Protein AF-A0A7V9KPU4-F1 (afdb_monomer)

Sequence (67 aa):
DWAFADDDCLIFGRETGGLPEKVHRENWDRCVTIPMLNPKVRSLNLAVSVGIVLYEALRQTGAFRKT

Solvent-accessible surface area (backbone atoms only — not comparable to full-atom values): 4623 Å² total; per-residue (Å²): 141,83,87,60,58,92,85,64,79,87,86,80,47,48,84,91,70,46,58,59,67,67,63,48,66,77,41,53,92,76,64,83,80,82,90,74,90,52,88,89,58,90,70,76,58,58,71,60,50,49,50,55,54,50,53,51,38,34,62,67,57,57,55,84,71,81,117

pLDDT: mean 91.58, std 7.72, range [51.59, 97.44]

Secondary structure (DSSP, 8-state):
-----TT------BTTTBS-HHHHHHTGGG--------TT-----HHHHHHHHHHHHHHHHTGGG--

Foldseek 3Di:
DDQADPPDDDDWQDQVPTDDVVVCVVCVVVDDDDDDPDPVDPDDGPVVVCVVVVVVNCVNHVVPPVD

Mean predicted aligned error: 3.92 Å

Structure (mmCIF, N/CA/C/O backbone):
data_AF-A0A7V9KPU4-F1
#
_entry.id   AF-A0A7V9KPU4-F1
#
loop_
_atom_site.group_PDB
_atom_site.id
_atom_site.type_symbol
_atom_site.label_atom_id
_atom_site.label_alt_id
_atom_site.label_comp_id
_atom_site.label_asym_id
_atom_site.label_entity_id
_atom_site.label_seq_id
_atom_site.pdbx_PDB_ins_code
_atom_site.Cartn_x
_atom_site.Cartn_y
_atom_site.Cartn_z
_atom_site.occupancy
_atom_site.B_iso_or_equiv
_atom_site.auth_seq_id
_atom_site.auth_comp_id
_atom_site.auth_asym_id
_atom_site.auth_atom_id
_atom_site.pdbx_PDB_model_num
ATOM 1 N N . ASP A 1 1 ? -11.793 2.572 -4.009 1.00 78.94 1 ASP A N 1
ATOM 2 C CA . ASP A 1 1 ? -11.601 2.465 -2.551 1.00 78.94 1 ASP A CA 1
ATOM 3 C C . ASP A 1 1 ? -11.543 1.008 -2.137 1.00 78.94 1 ASP A C 1
ATOM 5 O O . ASP A 1 1 ? -12.313 0.215 -2.664 1.00 78.94 1 ASP A O 1
ATOM 9 N N . TRP A 1 2 ? -10.587 0.660 -1.272 1.00 93.75 2 TRP A N 1
ATOM 10 C CA . TRP A 1 2 ? -10.373 -0.687 -0.728 1.00 93.75 2 TRP A CA 1
ATOM 11 C C . TRP A 1 2 ? -10.668 -0.672 0.774 1.00 93.75 2 TRP A C 1
ATOM 13 O O . TRP A 1 2 ? -10.333 0.313 1.438 1.00 93.75 2 TRP A O 1
ATOM 23 N N . ALA A 1 3 ? -11.287 -1.735 1.289 1.00 95.94 3 ALA A N 1
ATOM 24 C CA . ALA A 1 3 ? -11.569 -1.905 2.712 1.00 95.94 3 ALA A CA 1
ATOM 25 C C . ALA A 1 3 ? -10.529 -2.846 3.334 1.00 95.94 3 ALA A C 1
ATOM 27 O O . ALA A 1 3 ? -10.465 -4.016 2.959 1.00 95.94 3 ALA A O 1
ATOM 28 N N . PHE A 1 4 ? -9.715 -2.331 4.254 1.00 96.12 4 PHE A N 1
ATOM 29 C CA . PHE A 1 4 ? -8.683 -3.098 4.952 1.00 96.12 4 PHE A CA 1
ATOM 30 C C . PHE A 1 4 ? -9.243 -3.850 6.165 1.00 96.12 4 PHE A C 1
ATOM 32 O O . PHE A 1 4 ? -10.127 -3.352 6.866 1.00 96.12 4 PHE A O 1
ATOM 39 N N . ALA A 1 5 ? -8.677 -5.026 6.435 1.00 95.19 5 ALA A N 1
ATOM 40 C CA . ALA A 1 5 ? -8.933 -5.840 7.621 1.00 95.19 5 ALA A CA 1
ATOM 41 C C . ALA A 1 5 ? -7.669 -5.997 8.490 1.00 95.19 5 ALA A C 1
ATOM 43 O O . ALA A 1 5 ? -6.551 -5.833 8.009 1.00 95.19 5 ALA A O 1
ATOM 44 N N . ASP A 1 6 ? -7.845 -6.331 9.775 1.00 91.19 6 ASP A N 1
ATOM 45 C CA . ASP A 1 6 ? -6.745 -6.441 10.755 1.00 91.19 6 ASP A CA 1
ATOM 46 C C . ASP A 1 6 ? -5.671 -7.477 10.357 1.00 91.19 6 ASP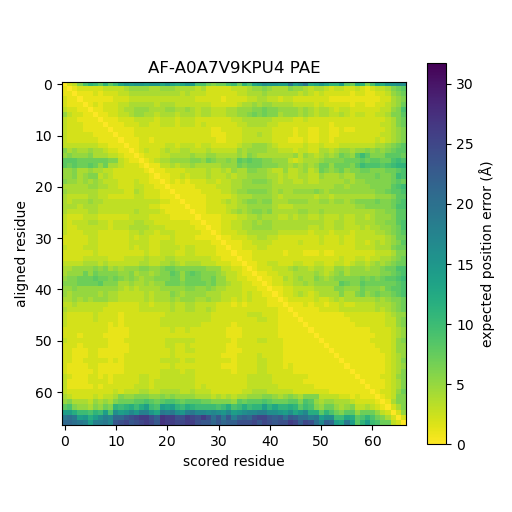 A C 1
ATOM 48 O O . ASP A 1 6 ? -4.494 -7.277 10.653 1.00 91.19 6 ASP A O 1
ATOM 52 N N . ASP A 1 7 ? -6.057 -8.542 9.650 1.00 92.88 7 ASP A N 1
ATOM 53 C CA . ASP A 1 7 ? -5.163 -9.636 9.239 1.00 92.88 7 ASP A CA 1
ATOM 54 C C . ASP A 1 7 ? -4.653 -9.500 7.788 1.00 92.88 7 ASP A C 1
ATOM 56 O O . ASP A 1 7 ? -4.072 -10.437 7.227 1.00 92.88 7 ASP A O 1
ATOM 60 N N . ASP A 1 8 ? -4.871 -8.346 7.145 1.00 94.94 8 ASP A N 1
ATOM 61 C CA . ASP A 1 8 ? -4.408 -8.123 5.777 1.00 94.94 8 ASP A CA 1
ATOM 62 C C . ASP A 1 8 ? -2.877 -8.050 5.694 1.00 94.94 8 ASP A C 1
ATOM 64 O O . ASP A 1 8 ? -2.195 -7.353 6.447 1.00 94.94 8 ASP A O 1
ATOM 68 N N . CYS A 1 9 ? -2.325 -8.724 4.685 1.00 95.00 9 CYS A N 1
ATOM 69 C CA . CYS A 1 9 ? -0.914 -8.623 4.334 1.00 95.00 9 CYS A CA 1
ATOM 70 C C . CYS A 1 9 ? -0.722 -7.622 3.191 1.00 95.00 9 CYS A C 1
ATOM 72 O O . CYS A 1 9 ? -1.195 -7.838 2.074 1.00 95.00 9 CYS A O 1
ATOM 74 N N . LEU A 1 10 ? 0.031 -6.551 3.448 1.00 95.44 10 LEU A N 1
ATOM 75 C CA . LEU A 1 10 ? 0.393 -5.562 2.433 1.00 95.44 10 LEU A CA 1
ATOM 76 C C . LEU A 1 10 ? 1.663 -6.005 1.695 1.00 95.44 10 LEU A C 1
ATOM 78 O O . LEU A 1 10 ? 2.748 -6.054 2.276 1.00 95.44 10 LEU A O 1
ATOM 82 N N . ILE A 1 11 ? 1.536 -6.322 0.407 1.00 95.44 11 ILE A N 1
ATOM 83 C CA . ILE A 1 11 ? 2.646 -6.813 -0.418 1.00 95.44 11 ILE A CA 1
ATOM 84 C C . ILE A 1 11 ? 3.130 -5.694 -1.341 1.00 95.44 11 ILE A C 1
ATOM 86 O O . ILE A 1 11 ? 2.362 -5.154 -2.135 1.00 95.44 11 ILE A O 1
ATOM 90 N N . PHE A 1 12 ? 4.426 -5.388 -1.282 1.00 94.81 12 PHE A N 1
ATOM 91 C CA . PHE A 1 12 ? 5.054 -4.373 -2.125 1.00 94.81 12 PHE A CA 1
ATOM 92 C C . PHE A 1 12 ? 6.149 -4.971 -3.002 1.00 94.81 12 PHE A C 1
ATOM 94 O O . PHE A 1 12 ? 6.872 -5.889 -2.614 1.00 94.81 12 PHE A O 1
ATOM 101 N N . GLY A 1 13 ? 6.266 -4.424 -4.208 1.00 92.25 13 GLY A N 1
ATOM 102 C CA . GLY A 1 13 ? 7.322 -4.766 -5.146 1.00 92.25 13 GLY A CA 1
ATOM 103 C C . GLY A 1 13 ? 8.658 -4.104 -4.817 1.00 92.25 13 GLY A C 1
ATOM 104 O O . GLY A 1 13 ? 8.742 -3.189 -3.998 1.00 92.25 13 GLY A O 1
ATOM 105 N N . ARG A 1 14 ? 9.713 -4.526 -5.518 1.00 91.25 14 ARG A N 1
ATOM 106 C CA . ARG A 1 14 ? 11.016 -3.843 -5.459 1.00 91.25 14 ARG A CA 1
ATOM 107 C C . ARG A 1 14 ? 10.907 -2.459 -6.094 1.00 91.25 14 ARG A C 1
ATOM 109 O O . ARG A 1 14 ? 10.229 -2.309 -7.103 1.00 91.25 14 ARG A O 1
ATOM 116 N N . GLU A 1 15 ? 11.660 -1.488 -5.590 1.00 89.00 15 GLU A N 1
ATOM 117 C CA . GLU A 1 15 ? 11.608 -0.101 -6.081 1.00 89.00 15 GLU A CA 1
ATOM 118 C C . GLU A 1 15 ? 11.881 0.028 -7.588 1.00 89.00 15 GLU A C 1
ATOM 120 O O . GLU A 1 15 ? 11.216 0.786 -8.285 1.00 89.00 15 GLU A O 1
ATOM 125 N N . THR A 1 16 ? 12.822 -0.753 -8.116 1.00 86.44 16 THR A N 1
ATOM 126 C CA . THR A 1 16 ? 13.204 -0.698 -9.534 1.00 86.44 16 THR A CA 1
ATOM 127 C C . THR A 1 16 ? 12.373 -1.602 -10.438 1.00 86.44 16 THR A C 1
ATOM 129 O O . THR A 1 16 ? 12.269 -1.335 -11.632 1.00 86.44 16 THR A O 1
ATOM 132 N N . GLY A 1 17 ? 11.825 -2.693 -9.897 1.00 85.44 17 GLY A N 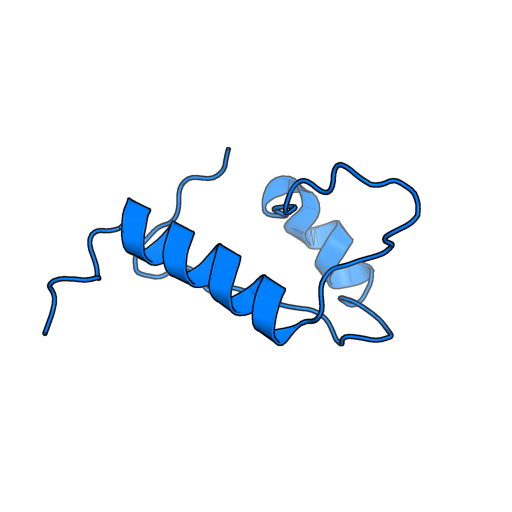1
ATOM 133 C CA . GLY A 1 17 ? 11.266 -3.792 -10.690 1.00 85.44 17 GLY A CA 1
ATOM 134 C C . GLY A 1 17 ? 9.821 -4.158 -10.371 1.00 85.44 17 GLY A C 1
ATOM 135 O O . GLY A 1 17 ? 9.292 -5.063 -11.004 1.00 85.44 17 GLY A O 1
ATOM 136 N N . GLY A 1 18 ? 9.198 -3.504 -9.390 1.00 88.94 18 GLY A N 1
ATOM 137 C CA . GLY A 1 18 ? 7.829 -3.783 -8.972 1.00 88.94 18 GLY A CA 1
ATOM 138 C C . GLY A 1 18 ? 7.624 -5.209 -8.452 1.00 88.94 18 GLY A C 1
ATOM 139 O O . GLY A 1 18 ? 8.557 -5.867 -7.970 1.00 88.94 18 GLY A O 1
ATOM 140 N N . LEU A 1 19 ? 6.365 -5.650 -8.493 1.00 90.62 19 LEU A N 1
ATOM 141 C CA . LEU A 1 19 ? 5.972 -7.029 -8.211 1.00 90.62 19 LEU A CA 1
ATOM 142 C C . LEU A 1 19 ? 6.194 -7.900 -9.454 1.00 90.62 19 LEU A C 1
ATOM 144 O O . LEU A 1 19 ? 6.007 -7.417 -10.572 1.00 90.62 19 LEU A O 1
ATOM 148 N N . PRO A 1 20 ? 6.539 -9.190 -9.292 1.00 92.44 20 PRO A N 1
ATOM 149 C CA . PRO A 1 20 ? 6.541 -10.125 -10.409 1.00 92.44 20 PRO A CA 1
ATOM 150 C C . PRO A 1 20 ? 5.182 -10.129 -11.122 1.00 92.44 20 PRO A C 1
ATOM 152 O O . PRO A 1 20 ? 4.139 -10.217 -10.475 1.00 92.44 20 PRO A O 1
ATOM 155 N N . GLU A 1 21 ? 5.192 -10.097 -12.455 1.00 91.00 21 GLU A N 1
ATOM 156 C CA . GLU A 1 21 ? 3.976 -9.984 -13.277 1.00 91.00 21 GLU A CA 1
ATOM 157 C C . GLU A 1 21 ? 2.944 -11.084 -12.971 1.00 91.00 21 GLU A C 1
ATO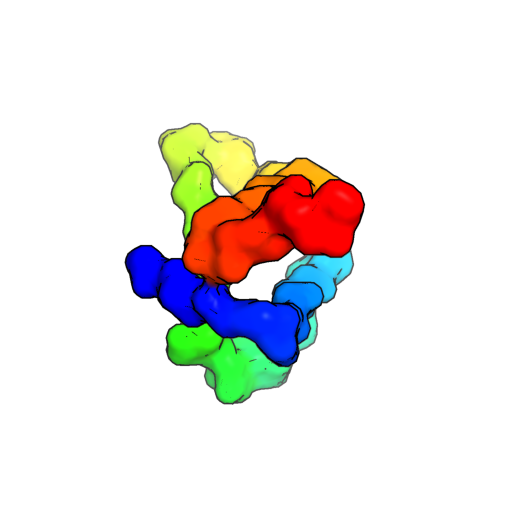M 159 O O . GLU A 1 21 ? 1.740 -10.843 -12.987 1.00 91.00 21 GLU A O 1
ATOM 164 N N . LYS A 1 22 ? 3.414 -12.293 -12.636 1.00 93.31 22 LYS A N 1
ATOM 165 C CA . LYS A 1 22 ? 2.561 -13.411 -12.215 1.00 93.31 22 LYS A CA 1
ATOM 166 C C . LYS A 1 22 ? 1.746 -13.075 -10.960 1.00 93.31 22 LYS A C 1
ATOM 168 O O . LYS A 1 22 ? 0.532 -13.229 -10.981 1.00 93.31 22 LYS A O 1
ATOM 173 N N . VAL A 1 23 ? 2.397 -12.542 -9.922 1.00 91.25 23 VAL A N 1
ATOM 174 C CA . VAL A 1 23 ? 1.734 -12.128 -8.672 1.00 91.25 23 VAL A CA 1
ATOM 175 C C . VAL A 1 23 ? 0.727 -11.016 -8.951 1.00 91.25 23 VAL A C 1
ATOM 177 O O . VAL A 1 23 ? -0.371 -11.027 -8.405 1.00 91.25 23 VAL A O 1
ATOM 180 N N . HIS A 1 24 ? 1.076 -10.081 -9.836 1.00 88.88 24 HIS A N 1
ATOM 181 C CA . HIS A 1 24 ? 0.188 -8.983 -10.201 1.00 88.88 24 HIS A CA 1
ATOM 182 C C . HIS A 1 24 ? -1.072 -9.468 -10.932 1.00 88.88 24 HIS A C 1
ATOM 184 O O . HIS A 1 24 ? -2.176 -9.057 -10.589 1.00 88.88 24 HIS A O 1
ATOM 190 N N . ARG A 1 25 ? -0.924 -10.386 -11.898 1.00 91.94 25 ARG A N 1
ATOM 191 C CA . ARG A 1 25 ? -2.053 -10.973 -12.637 1.00 91.94 25 ARG A CA 1
ATOM 192 C C . ARG A 1 25 ? -2.964 -11.824 -11.755 1.00 91.94 25 ARG A C 1
ATOM 194 O O . ARG A 1 25 ? -4.176 -11.748 -11.905 1.00 91.94 25 ARG A O 1
ATOM 201 N N . GLU A 1 26 ? -2.393 -12.616 -10.852 1.00 95.19 26 GLU A N 1
ATOM 202 C CA . GLU A 1 26 ? -3.150 -13.520 -9.973 1.00 95.19 26 GLU A CA 1
ATOM 203 C C . GLU A 1 26 ? -3.968 -12.788 -8.897 1.00 95.19 26 GLU A C 1
ATOM 205 O O . GLU A 1 26 ? -4.885 -13.380 -8.342 1.00 95.19 26 GLU A O 1
ATOM 210 N N . ASN A 1 27 ? -3.650 -11.521 -8.606 1.00 94.25 27 ASN A N 1
ATOM 211 C CA . ASN A 1 27 ? -4.260 -10.739 -7.522 1.00 94.25 27 ASN A CA 1
ATOM 212 C C . ASN A 1 27 ? -4.746 -9.362 -8.005 1.00 94.25 27 ASN A C 1
ATOM 214 O O . ASN A 1 27 ? -4.747 -8.394 -7.240 1.00 94.25 27 ASN A O 1
ATOM 218 N N . TRP A 1 28 ? -5.081 -9.234 -9.292 1.00 91.19 28 TRP A N 1
ATOM 219 C CA . TRP A 1 28 ? -5.422 -7.949 -9.913 1.00 91.19 28 TRP A CA 1
ATOM 220 C C . TRP A 1 28 ? -6.613 -7.257 -9.231 1.00 91.19 28 TRP A C 1
ATOM 222 O O . TRP A 1 28 ? -6.619 -6.042 -9.056 1.00 91.19 28 TRP A O 1
ATOM 232 N N . ASP A 1 29 ? -7.590 -8.044 -8.787 1.00 93.75 29 ASP A N 1
ATOM 233 C CA . ASP A 1 29 ? -8.771 -7.624 -8.031 1.00 93.75 29 ASP A CA 1
ATOM 234 C C . ASP A 1 29 ? -8.443 -7.070 -6.636 1.00 93.75 29 ASP A C 1
ATOM 236 O O . ASP A 1 29 ? -9.223 -6.295 -6.090 1.00 93.75 29 ASP A O 1
ATOM 240 N N . ARG A 1 30 ? -7.277 -7.423 -6.083 1.00 93.69 30 ARG A N 1
ATOM 241 C CA . ARG A 1 30 ? -6.782 -6.987 -4.766 1.00 93.69 30 ARG A CA 1
ATOM 242 C C . ARG A 1 30 ? -5.689 -5.919 -4.860 1.00 93.69 30 ARG A C 1
ATOM 244 O O . ARG A 1 30 ? -5.085 -5.555 -3.851 1.00 93.69 30 ARG A O 1
ATOM 251 N N . CYS A 1 31 ? -5.395 -5.427 -6.064 1.00 93.56 31 CYS A N 1
ATOM 252 C CA . CYS A 1 31 ? -4.375 -4.408 -6.278 1.00 93.56 31 CYS A CA 1
ATOM 253 C C . CYS A 1 31 ? -4.922 -3.005 -5.983 1.00 93.56 31 CYS A C 1
ATOM 255 O O . CYS A 1 31 ? -5.925 -2.570 -6.545 1.00 93.56 31 CYS A O 1
ATOM 257 N N . VAL A 1 32 ? -4.203 -2.263 -5.141 1.00 93.38 32 VAL A N 1
ATOM 258 C CA . VAL A 1 32 ? -4.517 -0.875 -4.777 1.00 93.38 32 VAL A CA 1
ATOM 259 C C . VAL A 1 32 ? -3.447 0.054 -5.338 1.00 93.38 32 VAL A C 1
ATOM 261 O O . VAL A 1 32 ? -2.273 -0.303 -5.405 1.00 93.38 32 VAL A O 1
ATOM 264 N N . THR A 1 33 ? -3.842 1.258 -5.751 1.00 93.06 33 THR A N 1
ATOM 265 C CA . THR A 1 33 ? -2.926 2.260 -6.315 1.00 93.06 33 THR A CA 1
ATOM 266 C C . THR A 1 33 ? -3.049 3.568 -5.549 1.00 93.06 33 THR A C 1
ATOM 268 O O . THR A 1 33 ? -4.157 4.019 -5.268 1.00 93.06 33 THR A O 1
ATOM 271 N N . ILE A 1 34 ? -1.913 4.194 -5.237 1.00 93.94 34 ILE A N 1
ATOM 272 C CA . ILE A 1 34 ? -1.875 5.549 -4.678 1.00 93.94 34 ILE A CA 1
ATOM 273 C C . ILE A 1 34 ? -2.087 6.536 -5.834 1.00 93.94 34 ILE A C 1
ATOM 275 O O . ILE A 1 34 ? -1.288 6.526 -6.776 1.00 93.94 34 ILE A O 1
ATOM 279 N N . PRO A 1 35 ? -3.121 7.395 -5.799 1.00 93.69 35 PRO A N 1
ATOM 280 C CA . PRO A 1 35 ? -3.332 8.388 -6.845 1.00 93.69 35 PRO A CA 1
ATOM 281 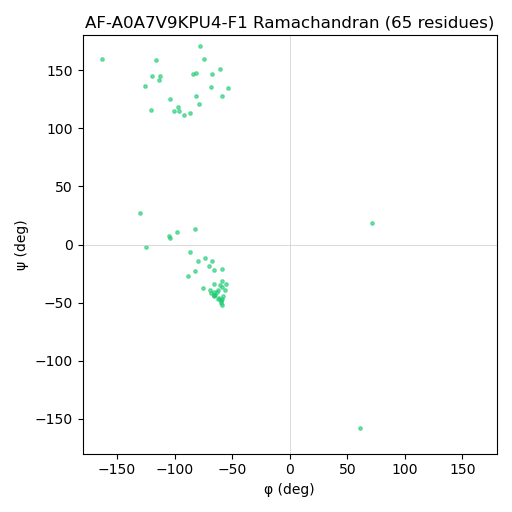C C . PRO A 1 35 ? -2.128 9.331 -6.980 1.00 93.69 35 PRO A C 1
ATOM 283 O O . PRO A 1 35 ? -1.69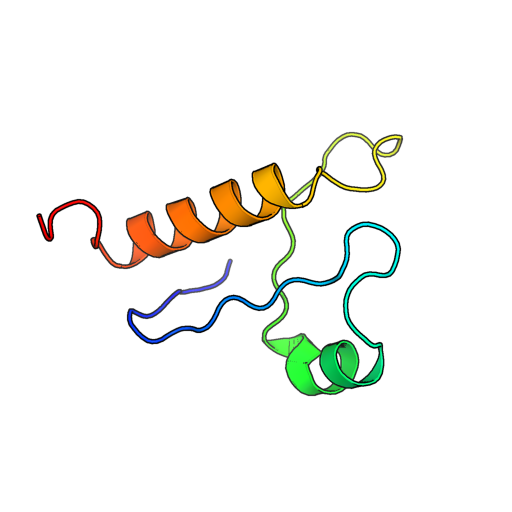1 9.942 -6.006 1.00 93.69 35 PRO A O 1
ATOM 286 N N . MET A 1 36 ? -1.608 9.484 -8.199 1.00 94.00 36 MET A N 1
ATOM 287 C CA . MET A 1 36 ? -0.534 10.427 -8.524 1.00 94.00 36 MET A CA 1
ATOM 288 C C . MET A 1 36 ? -1.022 11.410 -9.588 1.00 94.00 36 MET A C 1
ATOM 290 O O . MET A 1 36 ? -1.320 11.018 -10.712 1.00 94.00 36 MET A O 1
ATOM 294 N N . LEU A 1 37 ? -1.106 12.696 -9.234 1.00 92.69 37 LEU A N 1
ATOM 295 C CA . LEU A 1 37 ? -1.659 13.733 -10.118 1.00 92.69 37 LEU A CA 1
ATOM 296 C C . LEU A 1 37 ? -0.651 14.262 -11.148 1.00 92.69 37 LEU A C 1
ATOM 298 O O . LEU A 1 37 ? -1.044 14.817 -12.170 1.00 92.69 37 LEU A O 1
ATOM 302 N N . ASN A 1 38 ? 0.650 14.132 -10.878 1.00 94.31 38 ASN A N 1
ATOM 303 C CA . ASN A 1 38 ? 1.690 14.631 -11.769 1.00 94.31 38 ASN A CA 1
ATOM 304 C C . ASN A 1 38 ? 2.126 13.531 -12.755 1.00 94.31 38 ASN A C 1
ATOM 306 O O . ASN A 1 38 ? 2.817 12.604 -12.333 1.00 94.31 38 ASN A O 1
ATOM 310 N N . PRO A 1 39 ? 1.836 13.654 -14.065 1.00 91.31 39 PRO A N 1
ATOM 311 C CA . PRO A 1 39 ? 2.180 12.629 -15.053 1.00 91.31 39 PRO A CA 1
ATOM 312 C C . PRO A 1 39 ? 3.693 12.472 -15.278 1.00 91.31 39 PRO A C 1
ATOM 314 O O . PRO A 1 39 ? 4.127 11.491 -15.873 1.00 91.31 39 PRO A O 1
ATOM 317 N N . LYS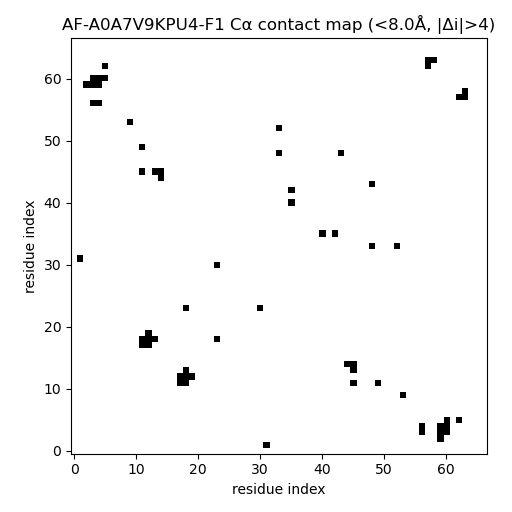 A 1 40 ? 4.519 13.421 -14.812 1.00 94.62 40 LYS A N 1
ATOM 318 C CA . LYS A 1 40 ? 5.987 13.313 -14.868 1.00 94.62 40 LYS A CA 1
ATOM 319 C C . LYS A 1 40 ? 6.562 12.433 -13.753 1.00 94.62 40 LYS A C 1
ATOM 321 O O . LYS A 1 40 ? 7.735 12.071 -13.814 1.00 94.62 40 LYS A O 1
ATOM 326 N N . VAL A 1 41 ? 5.771 12.109 -12.728 1.00 91.06 41 VAL A N 1
ATOM 327 C CA . VAL A 1 41 ? 6.193 11.271 -11.601 1.00 91.06 41 VAL A CA 1
ATOM 328 C C . VAL A 1 41 ? 5.758 9.835 -11.872 1.00 91.06 41 VAL A C 1
ATOM 330 O O . VAL A 1 41 ? 4.570 9.543 -11.944 1.00 91.06 41 VAL A O 1
ATOM 333 N N . ARG A 1 42 ? 6.734 8.933 -12.033 1.00 87.44 42 ARG A N 1
ATOM 334 C CA . ARG A 1 42 ? 6.471 7.516 -12.343 1.00 87.44 42 ARG A CA 1
ATOM 335 C C . ARG A 1 42 ? 5.977 6.720 -11.138 1.00 87.44 42 ARG A C 1
ATOM 337 O O . ARG A 1 42 ? 5.160 5.824 -11.301 1.00 87.44 42 ARG A O 1
ATOM 344 N N . SER A 1 43 ? 6.507 7.017 -9.957 1.00 89.81 43 SER A N 1
ATOM 345 C CA . SER A 1 43 ? 6.145 6.375 -8.696 1.00 89.81 43 SER A CA 1
ATOM 346 C C . SER A 1 43 ? 6.631 7.220 -7.522 1.00 89.81 43 SER A C 1
ATOM 348 O O . SER A 1 43 ? 7.554 8.030 -7.660 1.00 89.81 43 SER A O 1
ATOM 350 N N . LEU A 1 44 ? 6.037 6.999 -6.353 1.00 93.00 44 LEU A N 1
ATOM 351 C CA . LEU A 1 44 ? 6.640 7.398 -5.086 1.00 93.00 44 LEU A CA 1
ATOM 352 C C . LEU A 1 44 ? 7.791 6.443 -4.742 1.00 93.00 44 LEU A C 1
ATOM 354 O O . LEU A 1 44 ? 7.853 5.316 -5.242 1.00 93.00 44 LEU A O 1
ATOM 358 N N . ASN A 1 45 ? 8.694 6.882 -3.866 1.00 94.00 45 ASN A N 1
ATOM 359 C CA . ASN A 1 45 ? 9.656 5.969 -3.254 1.00 94.00 45 ASN A CA 1
ATOM 360 C C . ASN A 1 45 ? 8.913 4.879 -2.456 1.00 94.00 45 ASN A C 1
ATOM 362 O O . ASN A 1 45 ? 7.809 5.100 -1.938 1.00 94.00 45 ASN A O 1
ATOM 366 N N . LEU A 1 46 ? 9.529 3.700 -2.348 1.00 94.81 46 LEU A N 1
ATOM 367 C CA . LEU A 1 46 ? 8.932 2.540 -1.692 1.00 94.81 46 LEU A CA 1
ATOM 368 C C . LEU A 1 46 ? 8.550 2.824 -0.231 1.00 94.81 46 LEU A C 1
ATOM 370 O O . LEU A 1 46 ? 7.435 2.502 0.165 1.00 94.81 46 LEU A O 1
ATOM 374 N N . ALA A 1 47 ? 9.413 3.480 0.549 1.00 96.38 47 ALA A N 1
ATOM 375 C CA . ALA A 1 47 ? 9.141 3.761 1.961 1.00 96.38 47 ALA A CA 1
ATOM 376 C C . ALA A 1 47 ? 7.924 4.682 2.142 1.00 96.38 47 ALA A C 1
ATOM 378 O O . ALA A 1 47 ? 7.081 4.442 3.005 1.00 96.38 47 ALA A O 1
ATOM 379 N N . VAL A 1 48 ? 7.795 5.699 1.284 1.00 96.81 48 VAL A N 1
ATOM 380 C CA . VAL A 1 48 ? 6.636 6.606 1.282 1.00 96.81 48 VAL A CA 1
ATOM 381 C C . VAL A 1 48 ? 5.363 5.849 0.908 1.00 96.81 48 VAL A C 1
ATOM 383 O O . VAL A 1 48 ? 4.335 6.012 1.560 1.00 96.81 48 VAL A O 1
ATOM 386 N N . SER A 1 49 ? 5.438 4.984 -0.104 1.00 96.62 49 SER A N 1
ATOM 387 C CA . SER A 1 49 ? 4.300 4.170 -0.543 1.00 96.62 49 SER A CA 1
ATOM 388 C C . SER A 1 49 ? 3.814 3.234 0.567 1.00 96.62 49 SER A C 1
ATOM 390 O O . SER A 1 49 ? 2.619 3.184 0.845 1.00 96.62 49 SER A O 1
ATOM 392 N N . VAL A 1 50 ? 4.741 2.546 1.244 1.00 97.06 50 VAL A N 1
ATOM 393 C CA . VAL A 1 50 ? 4.440 1.679 2.395 1.00 97.06 50 VAL A CA 1
ATOM 394 C C . VAL A 1 50 ? 3.789 2.481 3.517 1.00 97.06 50 VAL A C 1
ATOM 396 O O . VAL A 1 50 ? 2.755 2.068 4.033 1.00 97.06 50 VAL A O 1
ATOM 399 N N . GLY A 1 51 ? 4.354 3.641 3.863 1.00 97.38 51 GLY A N 1
ATOM 400 C CA . GLY A 1 51 ? 3.817 4.504 4.913 1.00 97.38 51 GLY A CA 1
ATOM 401 C C . GLY A 1 51 ? 2.383 4.954 4.632 1.00 97.38 51 GLY A C 1
ATOM 402 O O . GLY A 1 51 ? 1.530 4.826 5.505 1.00 97.38 51 GLY A O 1
ATOM 403 N N . ILE A 1 52 ? 2.096 5.417 3.410 1.00 97.44 52 ILE A N 1
ATOM 404 C CA . ILE A 1 52 ? 0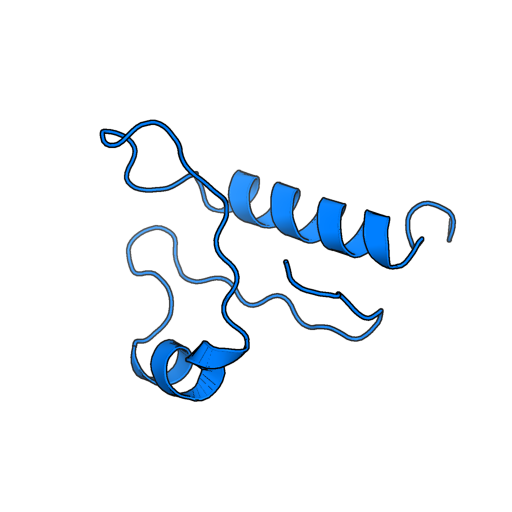.749 5.852 3.008 1.00 97.44 52 ILE A CA 1
ATOM 405 C C . ILE A 1 52 ? -0.263 4.714 3.165 1.00 97.44 52 ILE A C 1
ATOM 407 O O . ILE A 1 52 ? -1.294 4.896 3.810 1.00 97.44 52 ILE A O 1
ATOM 411 N N . VAL A 1 53 ? 0.030 3.541 2.596 1.00 96.88 53 VAL A N 1
ATOM 412 C CA . VAL A 1 53 ? -0.913 2.412 2.604 1.00 96.88 53 VAL A CA 1
ATOM 413 C C . VAL A 1 53 ? -1.093 1.854 4.016 1.00 96.88 53 VAL A C 1
ATOM 415 O O . VAL A 1 53 ? -2.221 1.592 4.422 1.00 96.88 53 VAL A O 1
ATOM 418 N N . LEU A 1 54 ? -0.011 1.723 4.791 1.00 96.19 54 LEU A N 1
ATOM 419 C CA . LEU A 1 54 ? -0.082 1.233 6.167 1.00 96.19 54 LEU A CA 1
ATOM 420 C C . LEU A 1 54 ? -0.916 2.165 7.050 1.00 96.19 54 LEU A C 1
ATOM 422 O O . LEU A 1 54 ? -1.787 1.695 7.773 1.00 96.19 54 LEU A O 1
ATOM 426 N N . TYR A 1 55 ? -0.685 3.478 6.991 1.00 96.19 55 TYR A N 1
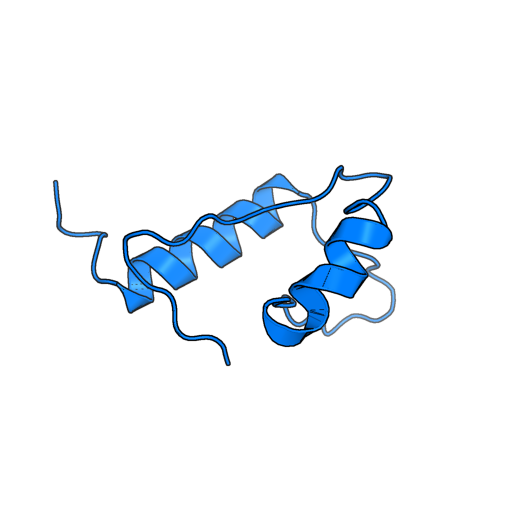ATOM 427 C CA . TYR A 1 55 ? -1.457 4.419 7.805 1.00 96.19 55 TYR A CA 1
ATOM 428 C C . TYR A 1 55 ? -2.929 4.468 7.398 1.00 96.19 55 TYR A C 1
ATOM 430 O O . TYR A 1 55 ? -3.781 4.618 8.270 1.00 96.19 55 TYR A O 1
ATOM 438 N N . GLU A 1 56 ? -3.249 4.301 6.114 1.00 96.56 56 GLU A N 1
ATOM 439 C CA . GLU A 1 56 ? -4.642 4.177 5.682 1.00 96.56 56 GLU A CA 1
ATOM 440 C C . GLU A 1 56 ? -5.289 2.894 6.217 1.00 96.56 56 GLU A C 1
ATOM 442 O O . GLU A 1 56 ? -6.396 2.953 6.750 1.00 96.56 56 GLU A O 1
ATOM 447 N N . ALA A 1 57 ? -4.588 1.758 6.163 1.00 95.94 57 ALA A N 1
ATOM 448 C CA . ALA A 1 57 ? -5.072 0.508 6.745 1.00 95.94 57 ALA A CA 1
ATOM 449 C C . ALA A 1 57 ? -5.317 0.654 8.256 1.00 95.94 57 ALA A C 1
ATOM 451 O O . ALA A 1 57 ? -6.422 0.397 8.726 1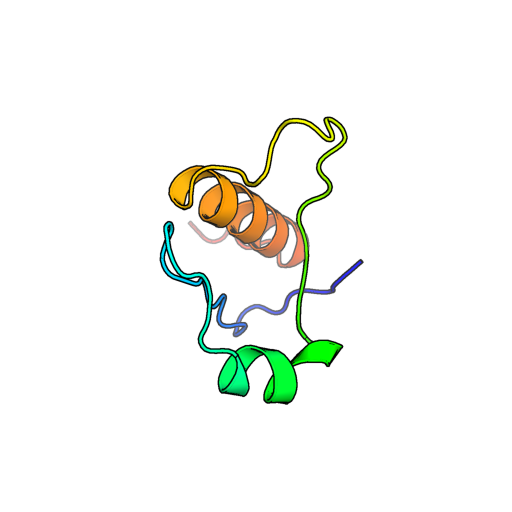.00 95.94 57 ALA A O 1
ATOM 452 N N . LEU A 1 58 ? -4.342 1.181 9.005 1.00 95.00 58 LEU A N 1
ATOM 453 C CA . LEU A 1 58 ? -4.473 1.426 10.448 1.00 95.00 58 LEU A CA 1
ATOM 454 C C . LEU A 1 58 ? -5.612 2.404 10.781 1.00 95.00 58 LEU A C 1
ATOM 456 O O . LEU A 1 58 ? -6.275 2.251 11.810 1.00 95.00 58 LEU A O 1
ATOM 460 N N . ARG A 1 59 ? -5.856 3.406 9.923 1.00 95.38 59 ARG A N 1
ATOM 461 C CA . ARG A 1 59 ? -6.975 4.349 10.065 1.00 95.38 59 ARG A CA 1
ATOM 462 C C . ARG A 1 59 ? -8.316 3.650 9.892 1.00 95.38 59 ARG A C 1
ATOM 464 O O . ARG A 1 59 ? -9.229 3.930 10.665 1.00 95.38 59 ARG A O 1
ATOM 471 N N . GLN A 1 60 ? -8.439 2.772 8.899 1.00 95.88 60 GLN A N 1
ATOM 472 C CA . GLN A 1 60 ? -9.667 2.019 8.648 1.00 95.88 60 GLN A CA 1
ATOM 473 C C . GLN A 1 60 ? -9.938 0.974 9.735 1.00 95.88 60 GLN A C 1
ATOM 475 O O . GLN A 1 60 ? -11.082 0.837 10.161 1.00 95.88 60 GLN A O 1
ATOM 480 N N . THR A 1 61 ? -8.904 0.287 10.227 1.00 95.25 61 THR A N 1
ATOM 481 C CA . THR A 1 61 ? -9.068 -0.768 11.238 1.00 95.25 61 THR A CA 1
ATOM 482 C C . THR A 1 61 ? -9.064 -0.264 12.686 1.00 95.25 61 THR A C 1
ATOM 484 O O . THR A 1 61 ? -9.326 -1.020 13.620 1.00 95.25 61 THR A O 1
ATOM 487 N N . GLY A 1 62 ? -8.787 1.025 12.913 1.00 92.56 62 GLY A N 1
ATOM 488 C CA . GLY A 1 62 ? -8.768 1.620 14.254 1.00 92.56 62 GLY A CA 1
ATOM 489 C C . GLY A 1 62 ? -7.574 1.182 15.114 1.00 92.56 62 GLY A C 1
ATOM 490 O O . GLY A 1 62 ? -7.593 1.340 16.336 1.00 92.56 62 GLY A O 1
ATOM 491 N N . ALA A 1 63 ? -6.518 0.652 14.497 1.00 88.88 63 ALA A N 1
ATOM 492 C CA . ALA A 1 63 ? -5.379 0.061 15.193 1.00 88.88 63 ALA A CA 1
ATOM 493 C C . ALA A 1 63 ? -4.436 1.079 15.872 1.00 88.88 63 ALA A C 1
ATOM 495 O O . ALA A 1 63 ? -3.636 0.687 16.718 1.00 88.88 63 ALA A O 1
ATOM 496 N N . PHE A 1 64 ? -4.561 2.385 15.599 1.00 82.69 64 PHE A N 1
ATOM 497 C CA . PHE A 1 64 ? -3.734 3.430 16.234 1.00 82.69 64 PHE A CA 1
ATOM 498 C C . PHE A 1 64 ? -3.830 3.490 17.764 1.00 82.69 64 PHE A C 1
ATOM 500 O O . PHE A 1 64 ? -2.953 4.054 18.409 1.00 82.69 64 PHE A O 1
ATOM 507 N N . ARG A 1 65 ? -4.907 2.955 18.348 1.00 70.19 65 ARG A N 1
ATOM 508 C CA . ARG A 1 65 ? -5.211 3.077 19.780 1.00 70.19 65 ARG A CA 1
ATOM 509 C C . ARG A 1 65 ? -4.942 1.792 20.574 1.00 70.19 65 ARG A C 1
ATOM 511 O O . ARG A 1 65 ? -5.308 1.729 21.740 1.00 70.19 65 ARG A O 1
ATOM 518 N N . LYS A 1 66 ? -4.341 0.767 19.954 1.00 59.75 66 LYS A N 1
ATOM 519 C CA . LYS A 1 66 ? -4.041 -0.531 20.595 1.00 59.75 66 LYS A CA 1
ATOM 520 C C . LYS A 1 66 ? -2.743 -0.531 21.441 1.00 59.75 66 LYS A C 1
ATOM 522 O O . LYS A 1 66 ? -2.286 -1.607 21.813 1.00 59.75 66 LYS A O 1
ATOM 527 N N . THR A 1 67 ? -2.162 0.632 21.756 1.00 51.59 67 THR A N 1
ATOM 528 C CA . THR A 1 67 ? -1.015 0.793 22.684 1.00 51.59 67 THR A CA 1
ATOM 529 C C . THR A 1 67 ? -1.437 1.310 24.044 1.00 51.59 67 THR A C 1
ATOM 531 O O . THR A 1 67 ? -2.192 2.311 24.055 1.00 51.59 67 THR A O 1
#

Nearest PDB structures (foldseek):
  7e3r-assembly1_A-2  TM=8.924E-01  e=1.057E-02  Vibrio vulnificus
  7e3q-assembly1_B  TM=9.062E-01  e=1.747E-02  Vibrio vulnificus
  3l8u-assembly1_A  TM=9.106E-01  e=1.220E-02  Streptococcus mutans UA159
  4kdz-assembly1_A  TM=7.620E-01  e=1.409E-02  Escherichia coli UTI89

Radius of gyration: 13.28 Å; Cα contacts (8 Å, |Δi|>4): 32; chains: 1; bounding box: 25×28×38 Å